Protein AF-A0A0V0GPM4-F1 (afdb_monomer_lite)

InterPro domains:
  IPR036849 Enolase-like, C-terminal domain superfamily [G3DSA:3.20.20.120] (21-96)
  IPR036849 Enolase-like, C-terminal domain superfamily [SSF51604] (41-86)

Secondary structure (DSSP, 8-state):
-HHHHHHHHHTT--HHHHH-S---S-GGGTS---PEEEEE--S-HHHHHHHHHHHHHTT-SEEEEEE--SSSHHHHHHHHHHHHHHHTTT-SEEEEEE--

Sequence (100 aa):
MAVLNAIAAGEGSSLLNVLCIHREESIENSLDVKVCALLESNGGPSEMALVATTLVREGFTAIKLKVARQADPTVDIAIIKEVRKKMVGRLSCVLMQIEV

Organism: Solanum chacoense (NCBI:txid4108)

Structure (mmCIF, N/CA/C/O backbone):
data_AF-A0A0V0GPM4-F1
#
_entry.id   AF-A0A0V0GPM4-F1
#
loop_
_atom_site.group_PDB
_atom_site.id
_atom_site.type_symbol
_atom_site.label_atom_id
_atom_site.label_al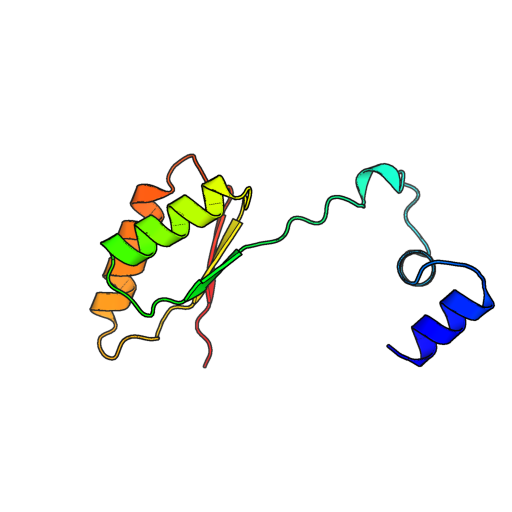t_id
_atom_site.label_comp_id
_atom_site.label_asym_id
_atom_site.label_entity_id
_atom_site.label_seq_id
_atom_site.pdbx_PDB_ins_code
_atom_site.Cartn_x
_atom_site.Cartn_y
_atom_site.Cartn_z
_atom_site.occupancy
_atom_site.B_iso_or_equiv
_atom_site.auth_seq_id
_atom_site.auth_comp_id
_atom_site.auth_asym_id
_atom_site.auth_atom_id
_atom_site.pdbx_PDB_model_num
ATOM 1 N N . MET A 1 1 ? -2.982 -9.575 23.167 1.00 89.56 1 MET A N 1
ATOM 2 C CA . MET A 1 1 ? -4.322 -9.529 22.538 1.00 89.56 1 MET A CA 1
ATOM 3 C C . MET A 1 1 ? -5.394 -10.222 23.368 1.00 89.56 1 MET A C 1
ATOM 5 O O . MET A 1 1 ? -6.294 -9.524 23.805 1.00 89.56 1 MET A O 1
ATOM 9 N N . ALA A 1 2 ? -5.303 -11.530 23.645 1.00 94.56 2 ALA A N 1
ATOM 10 C CA . ALA A 1 2 ? -6.363 -12.260 24.360 1.00 94.56 2 ALA A CA 1
ATOM 11 C C . ALA A 1 2 ? -6.733 -11.662 25.735 1.00 94.56 2 ALA A C 1
ATOM 13 O O . ALA A 1 2 ? -7.907 -11.439 26.004 1.00 94.56 2 ALA A O 1
ATOM 14 N N . VAL A 1 3 ? -5.735 -11.329 26.563 1.00 95.81 3 VAL A N 1
ATOM 15 C CA . VAL A 1 3 ? -5.954 -10.733 27.896 1.00 95.81 3 VAL A CA 1
ATOM 16 C C . VAL A 1 3 ? -6.653 -9.372 27.811 1.00 95.81 3 VAL A C 1
ATOM 18 O O . VAL A 1 3 ? -7.650 -9.158 28.484 1.00 95.81 3 VAL A O 1
ATOM 21 N N . LEU A 1 4 ? -6.180 -8.473 26.943 1.00 92.94 4 LEU A N 1
ATOM 22 C CA . LEU A 1 4 ? -6.782 -7.144 26.766 1.00 92.94 4 LEU A CA 1
ATOM 23 C C . LEU A 1 4 ? -8.233 -7.229 26.273 1.00 92.94 4 LEU A C 1
ATOM 25 O O . LEU A 1 4 ? -9.080 -6.466 26.719 1.00 92.94 4 LEU A O 1
ATOM 29 N N . ASN A 1 5 ? -8.527 -8.184 25.388 1.00 94.44 5 ASN A N 1
ATOM 30 C CA . ASN A 1 5 ? -9.889 -8.420 24.922 1.00 94.44 5 ASN A CA 1
ATOM 31 C C . ASN A 1 5 ? -10.797 -8.957 26.040 1.00 94.44 5 ASN A C 1
ATOM 33 O O . ASN A 1 5 ? -11.955 -8.565 26.126 1.00 94.44 5 ASN A O 1
ATOM 37 N N . ALA A 1 6 ? -10.273 -9.827 26.910 1.00 95.75 6 ALA A N 1
ATOM 38 C CA . ALA A 1 6 ? -11.007 -10.320 28.075 1.00 95.75 6 ALA A CA 1
ATOM 39 C C . ALA A 1 6 ? -11.293 -9.202 29.094 1.00 95.75 6 ALA A C 1
ATOM 41 O O . ALA A 1 6 ? -12.389 -9.161 29.643 1.00 95.75 6 ALA A O 1
ATOM 42 N N . ILE A 1 7 ? -10.348 -8.277 29.299 1.00 93.69 7 ILE A N 1
ATOM 43 C CA . ILE A 1 7 ? -10.542 -7.079 30.134 1.00 93.69 7 ILE A CA 1
ATOM 44 C C . ILE A 1 7 ? -11.639 -6.188 29.539 1.00 93.69 7 ILE A C 1
ATOM 46 O O . ILE A 1 7 ? -12.606 -5.887 30.229 1.00 93.69 7 ILE A O 1
ATOM 50 N N . ALA A 1 8 ? -11.548 -5.854 28.246 1.00 93.31 8 ALA A N 1
ATOM 51 C CA . ALA A 1 8 ? -12.555 -5.041 27.558 1.00 93.31 8 ALA A CA 1
ATOM 52 C C . ALA A 1 8 ? -13.962 -5.658 27.665 1.00 93.31 8 ALA A C 1
ATOM 54 O O . ALA A 1 8 ? -14.922 -4.985 28.032 1.00 93.31 8 ALA A O 1
ATOM 55 N N . ALA A 1 9 ? -14.071 -6.971 27.429 1.00 94.88 9 ALA A N 1
ATOM 56 C CA . ALA A 1 9 ? -15.328 -7.700 27.569 1.00 94.88 9 ALA A CA 1
ATOM 57 C C . ALA A 1 9 ? -15.855 -7.699 29.015 1.00 94.88 9 ALA A C 1
ATOM 59 O O . ALA A 1 9 ? -17.057 -7.541 29.219 1.00 94.88 9 ALA A O 1
ATOM 60 N N . GLY A 1 10 ? -14.972 -7.848 30.009 1.00 95.81 10 GLY A N 1
ATOM 61 C CA . GLY A 1 10 ? -15.328 -7.785 31.429 1.00 95.81 10 GLY A CA 1
ATOM 62 C C . GLY A 1 10 ? -15.815 -6.404 31.878 1.00 95.81 10 GLY A C 1
ATOM 63 O O . GLY A 1 10 ? -16.677 -6.315 32.747 1.00 95.81 10 GLY A O 1
ATOM 64 N N . GLU A 1 11 ? -15.314 -5.339 31.254 1.00 92.25 11 GLU A N 1
ATOM 65 C CA . GLU A 1 11 ? -15.709 -3.949 31.513 1.00 92.25 11 GLU A CA 1
ATOM 66 C C . GLU A 1 11 ? -16.884 -3.471 30.639 1.00 92.25 11 GLU A C 1
ATOM 68 O O . GLU A 1 11 ? -17.335 -2.335 30.779 1.00 92.25 11 GLU A O 1
ATOM 73 N N . GLY A 1 12 ? -17.385 -4.308 29.719 1.00 91.56 12 GLY A N 1
ATOM 74 C CA . GLY A 1 12 ? -18.413 -3.916 28.747 1.00 91.56 12 GLY A CA 1
ATOM 75 C C . GLY A 1 12 ? -17.953 -2.819 27.776 1.00 91.56 12 GLY A C 1
ATOM 76 O O . GLY A 1 12 ? -18.778 -2.086 27.232 1.00 91.56 12 GLY A O 1
ATOM 77 N N . SER A 1 13 ? -16.642 -2.679 27.577 1.00 88.62 13 SER A N 1
ATOM 78 C CA . SER A 1 13 ? -16.013 -1.631 26.778 1.00 88.62 13 SER A CA 1
ATOM 79 C C . SER A 1 13 ? -15.393 -2.202 25.497 1.00 88.62 13 SER A C 1
ATOM 81 O O . SER A 1 13 ? -15.231 -3.413 25.330 1.00 88.62 13 SER A O 1
ATOM 83 N N . SER A 1 14 ? -15.063 -1.333 24.538 1.00 87.75 14 SER A N 1
ATOM 84 C CA . SER A 1 14 ? -14.293 -1.757 23.365 1.00 87.75 14 SER A CA 1
ATOM 85 C C . SER A 1 14 ? -12.802 -1.847 23.703 1.00 87.75 14 SER A C 1
ATOM 87 O O . SER A 1 14 ? -12.308 -1.134 24.577 1.00 87.75 14 SER A O 1
ATOM 89 N N . LEU A 1 15 ? -12.042 -2.653 22.954 1.00 88.25 15 LEU A N 1
ATOM 90 C CA . LEU A 1 15 ? -10.584 -2.690 23.104 1.00 88.25 15 LEU A CA 1
ATOM 91 C C . LEU A 1 15 ? -9.945 -1.306 22.889 1.00 88.25 15 LEU A C 1
ATOM 93 O O . LEU A 1 15 ? -8.972 -0.980 23.561 1.00 88.25 15 LEU A O 1
ATOM 97 N N . LEU A 1 16 ? -10.494 -0.479 21.991 1.00 84.88 16 LEU A N 1
ATOM 98 C CA . LEU A 1 16 ? -10.011 0.892 21.812 1.00 84.88 16 LEU A CA 1
ATOM 99 C C . LEU A 1 16 ? -10.219 1.726 23.075 1.00 84.88 16 LEU A C 1
ATOM 101 O O . LEU A 1 16 ? -9.335 2.493 23.425 1.00 84.88 16 LEU A O 1
ATOM 105 N N . ASN A 1 17 ? -11.321 1.535 23.800 1.00 84.56 17 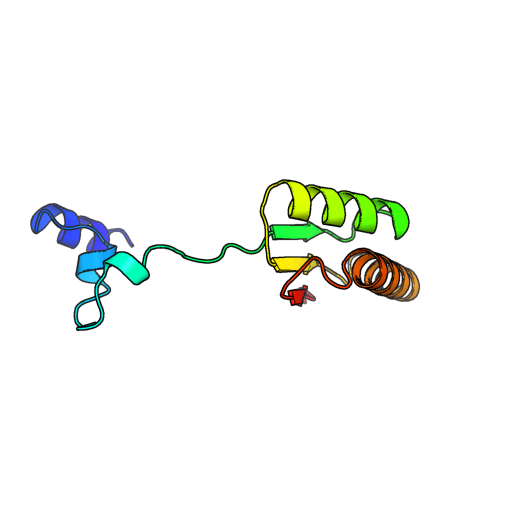ASN A N 1
ATOM 106 C CA . ASN A 1 17 ? -11.569 2.246 25.055 1.00 84.56 17 ASN A CA 1
ATOM 107 C C . ASN A 1 17 ? -10.524 1.864 26.116 1.00 84.56 17 ASN A C 1
ATOM 109 O O . ASN A 1 17 ? -10.022 2.738 26.815 1.00 84.56 17 ASN A O 1
ATOM 113 N N . VAL A 1 18 ? -10.147 0.581 26.184 1.00 86.44 18 VAL A N 1
ATOM 114 C CA . VAL A 1 18 ? -9.085 0.088 27.084 1.00 86.44 18 VAL A CA 1
ATOM 115 C C . VAL A 1 18 ? -7.708 0.641 26.697 1.00 86.44 18 VAL A C 1
ATOM 117 O O . VAL A 1 18 ? -6.878 0.904 27.562 1.00 86.44 18 VAL A O 1
ATOM 120 N N . LEU A 1 19 ? -7.440 0.828 25.401 1.00 84.69 19 LEU A N 1
ATOM 121 C CA . LEU A 1 19 ? -6.161 1.357 24.913 1.00 84.69 19 LEU A CA 1
ATOM 122 C C . LEU A 1 19 ? -6.079 2.893 24.974 1.00 84.69 19 LEU A C 1
ATOM 124 O O . LEU A 1 19 ? -4.990 3.443 25.131 1.00 84.69 19 LEU A O 1
ATOM 128 N N . CYS A 1 20 ? -7.205 3.594 24.851 1.00 76.88 20 CYS A N 1
ATOM 129 C CA . CYS A 1 20 ? -7.281 5.051 24.747 1.00 76.88 20 CYS A CA 1
ATOM 130 C C . CYS A 1 20 ? -7.742 5.702 26.061 1.00 76.88 20 CYS A C 1
ATOM 132 O O . CYS A 1 20 ? -8.718 6.445 26.085 1.00 76.88 20 CYS A O 1
ATOM 134 N N . ILE A 1 21 ? -7.003 5.467 27.149 1.00 62.91 21 ILE A N 1
ATOM 135 C CA . ILE A 1 21 ? -7.325 5.978 28.499 1.00 62.91 21 ILE A CA 1
ATOM 136 C C . ILE A 1 21 ? -7.208 7.521 28.609 1.00 62.91 21 ILE A C 1
ATOM 138 O O . ILE A 1 21 ? -7.709 8.118 29.562 1.00 62.91 21 ILE A O 1
ATOM 142 N N . HIS A 1 22 ? -6.590 8.211 27.639 1.00 56.31 22 HIS A N 1
ATOM 143 C CA . HIS A 1 22 ? -6.399 9.666 27.709 1.00 56.31 22 HIS A CA 1
ATOM 144 C C . HIS A 1 22 ? -6.343 10.352 26.336 1.00 56.31 22 HIS A C 1
ATOM 146 O O . HIS A 1 22 ? -5.276 10.541 25.752 1.00 56.31 22 HIS A O 1
ATOM 152 N N . ARG A 1 23 ? -7.498 10.769 25.814 1.00 54.62 23 ARG A N 1
ATOM 153 C CA . ARG A 1 23 ? -7.550 11.831 24.804 1.00 54.62 23 ARG A CA 1
ATOM 154 C C . ARG A 1 23 ? -8.805 12.667 25.042 1.00 54.62 23 ARG A C 1
ATOM 156 O O . ARG A 1 23 ? -9.901 12.246 24.703 1.00 54.62 23 ARG A O 1
ATOM 163 N N . GLU A 1 24 ? -8.638 13.837 25.656 1.00 52.12 24 GLU A N 1
ATOM 164 C CA . GLU A 1 24 ? -9.711 14.833 25.842 1.00 52.12 24 GLU A CA 1
ATOM 165 C C . GLU A 1 24 ? -10.193 15.438 24.505 1.00 52.12 24 GLU A C 1
ATOM 167 O O . GLU A 1 24 ? -11.180 16.166 24.456 1.00 52.12 24 GLU A O 1
ATOM 172 N N . GLU A 1 25 ? -9.542 15.098 23.389 1.00 50.88 25 GLU A N 1
ATOM 173 C CA . GLU A 1 25 ? -10.014 15.417 22.045 1.00 50.88 25 GLU A CA 1
ATOM 174 C C . GLU A 1 25 ? -11.047 14.375 21.600 1.00 50.88 25 GLU A C 1
ATOM 176 O O . GLU A 1 25 ? -10.694 13.243 21.267 1.00 50.88 25 GLU A O 1
ATOM 181 N N . SER A 1 26 ? -12.319 14.787 21.618 1.00 50.53 26 SER A N 1
ATOM 182 C CA . SER A 1 26 ? -13.486 14.178 20.961 1.00 50.53 26 SER A CA 1
ATOM 183 C C . SER A 1 26 ? -13.180 12.903 20.153 1.00 50.53 26 SER A C 1
ATOM 185 O O . SER A 1 26 ? -12.685 12.969 19.022 1.00 50.53 26 SER A O 1
ATOM 187 N N . ILE A 1 27 ? -13.535 11.744 20.715 1.00 52.81 27 ILE A N 1
ATOM 188 C CA . ILE A 1 27 ? -13.417 10.412 20.087 1.00 52.81 27 ILE A CA 1
ATOM 189 C C . ILE A 1 27 ? -14.083 10.370 18.694 1.00 52.81 27 ILE A C 1
ATOM 191 O O . ILE A 1 27 ? -13.673 9.585 17.843 1.00 52.81 27 ILE A O 1
ATOM 195 N N . GLU A 1 28 ? -15.032 11.267 18.411 1.00 51.59 28 GLU A N 1
ATOM 196 C CA . GLU A 1 28 ? -15.658 11.430 17.090 1.00 51.59 28 GLU A CA 1
ATOM 197 C C . GLU A 1 28 ? -14.657 11.682 15.945 1.00 51.59 28 GLU A C 1
ATOM 199 O O . GLU A 1 28 ? -14.914 11.260 14.821 1.00 51.59 28 GLU A O 1
ATOM 204 N N . ASN A 1 29 ? -13.483 12.266 16.220 1.00 50.66 29 ASN A N 1
ATOM 205 C CA . ASN A 1 29 ? -12.438 12.498 15.212 1.00 50.66 29 ASN A CA 1
ATOM 206 C C . ASN A 1 29 ? -11.398 11.360 15.113 1.00 50.66 29 ASN A C 1
ATOM 208 O O . ASN A 1 29 ? -10.550 11.394 14.222 1.00 50.66 29 ASN A O 1
ATOM 212 N N . SER A 1 30 ? -11.412 10.364 16.014 1.00 54.91 30 SER A N 1
ATOM 213 C CA . SER A 1 30 ? -10.354 9.335 16.103 1.00 54.91 30 SER A CA 1
ATOM 214 C C . SER A 1 30 ? -10.641 8.046 15.321 1.00 54.91 30 SER A C 1
ATOM 216 O O . SER A 1 30 ? -9.761 7.191 15.209 1.00 54.91 30 SER A O 1
ATOM 218 N N . LEU A 1 31 ? -11.841 7.908 14.746 1.00 63.16 31 LEU A N 1
ATOM 219 C CA . LEU A 1 31 ? -12.263 6.700 14.024 1.00 63.16 31 LEU A CA 1
ATOM 220 C C . LEU A 1 31 ? -11.821 6.664 12.551 1.00 63.16 31 LEU A C 1
ATOM 222 O O . LEU A 1 31 ? -11.860 5.603 11.930 1.00 63.16 31 LEU A O 1
ATOM 226 N N . ASP A 1 32 ? -11.374 7.787 11.983 1.00 73.56 32 ASP A N 1
ATOM 227 C CA . ASP A 1 32 ? -10.917 7.864 10.588 1.00 73.56 32 ASP A CA 1
ATOM 228 C C . ASP A 1 32 ? -9.442 7.442 10.464 1.00 73.56 32 ASP A C 1
ATOM 230 O O . ASP A 1 32 ? -8.540 8.238 10.188 1.00 73.56 32 ASP A O 1
ATOM 234 N N . VAL A 1 33 ? -9.177 6.156 10.710 1.00 79.38 33 VAL A N 1
ATOM 235 C CA . VAL A 1 33 ? -7.854 5.569 10.475 1.00 79.38 33 VAL A CA 1
ATOM 236 C C . VAL A 1 33 ? -7.632 5.454 8.969 1.00 79.38 33 VAL A C 1
ATOM 238 O O . VAL A 1 33 ? -8.242 4.625 8.293 1.00 79.38 33 VAL A O 1
ATOM 241 N N . LYS A 1 34 ? -6.717 6.264 8.428 1.00 83.38 34 LYS A N 1
ATOM 242 C CA . LYS A 1 34 ? -6.336 6.180 7.013 1.00 83.38 34 LYS A CA 1
ATOM 243 C C . LYS A 1 34 ? -5.611 4.869 6.727 1.00 83.38 34 LYS A C 1
ATOM 245 O O . LYS A 1 34 ? -4.487 4.650 7.178 1.00 83.38 34 LYS A O 1
ATOM 250 N N . VAL A 1 35 ? -6.250 4.014 5.935 1.00 87.56 35 VAL A N 1
ATOM 251 C CA . VAL A 1 35 ? -5.669 2.761 5.449 1.00 87.56 35 VAL A CA 1
ATOM 252 C C . VAL A 1 35 ? -4.885 3.030 4.166 1.00 87.56 35 VAL A C 1
ATOM 254 O O . VAL A 1 35 ? -5.367 3.707 3.257 1.00 87.56 35 VAL A O 1
ATOM 257 N N . CYS A 1 36 ? -3.667 2.493 4.082 1.00 91.62 36 CYS A N 1
ATOM 258 C CA . CYS A 1 36 ? -2.894 2.481 2.844 1.00 91.62 36 CYS A CA 1
ATOM 259 C C . CYS A 1 36 ? -3.126 1.171 2.083 1.00 91.62 36 CYS A C 1
ATOM 261 O O . CYS A 1 36 ? -3.165 0.097 2.684 1.00 91.62 36 CYS A O 1
ATOM 263 N N . ALA A 1 37 ? -3.258 1.254 0.761 1.00 93.69 37 ALA A N 1
ATOM 264 C CA . ALA A 1 37 ? -3.303 0.068 -0.083 1.00 93.69 37 ALA A CA 1
ATOM 265 C C . ALA A 1 37 ? -1.909 -0.545 -0.218 1.00 93.69 37 ALA A C 1
ATOM 267 O O . ALA A 1 37 ? -0.915 0.181 -0.268 1.00 93.69 37 ALA A O 1
ATOM 268 N N . LEU A 1 38 ? -1.831 -1.866 -0.351 1.00 93.69 38 LEU A N 1
ATOM 269 C CA . LEU A 1 38 ? -0.595 -2.567 -0.680 1.00 93.69 38 LEU A CA 1
ATOM 270 C C . LEU A 1 38 ? -0.562 -2.878 -2.180 1.00 93.69 38 LEU A C 1
ATOM 272 O O . LEU A 1 38 ? -1.493 -3.478 -2.705 1.00 93.69 38 LEU A O 1
ATOM 276 N N . LEU A 1 39 ? 0.522 -2.499 -2.852 1.00 93.12 39 LEU A N 1
ATOM 277 C CA . LEU A 1 39 ? 0.785 -2.813 -4.253 1.00 93.12 39 LEU A CA 1
ATOM 278 C C . LEU A 1 39 ? 2.072 -3.632 -4.354 1.00 93.12 39 LEU A C 1
ATOM 280 O O . LEU A 1 39 ? 3.124 -3.195 -3.891 1.00 93.12 39 LEU A O 1
ATOM 284 N N . GLU A 1 40 ? 1.998 -4.807 -4.966 1.00 91.31 40 GLU A N 1
ATOM 285 C CA . GLU A 1 40 ? 3.165 -5.657 -5.215 1.00 91.31 40 GLU A CA 1
ATOM 286 C C . GLU A 1 40 ? 3.757 -5.371 -6.597 1.00 91.31 40 GLU A C 1
ATOM 288 O O . GLU A 1 40 ? 3.014 -5.366 -7.574 1.00 91.31 40 GLU A O 1
ATOM 293 N N . SER A 1 41 ? 5.076 -5.156 -6.710 1.00 86.75 41 SER A N 1
ATOM 294 C CA . SER A 1 41 ? 5.753 -4.888 -7.992 1.00 86.75 41 SER A CA 1
ATOM 295 C C . SER A 1 41 ? 5.974 -6.143 -8.853 1.00 86.75 41 SER A C 1
ATOM 297 O O . SER A 1 41 ? 7.053 -6.330 -9.405 1.00 86.75 41 S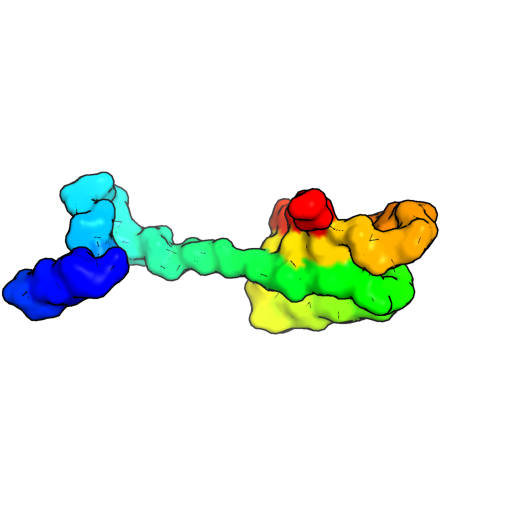ER A O 1
ATOM 299 N N . ASN A 1 42 ? 4.968 -7.012 -8.993 1.00 88.12 42 ASN A N 1
ATOM 300 C CA . ASN A 1 42 ? 5.104 -8.297 -9.700 1.00 88.12 42 ASN A CA 1
ATOM 301 C C . ASN A 1 42 ? 4.909 -8.189 -11.226 1.00 88.12 42 ASN A C 1
ATOM 303 O O . ASN A 1 42 ? 5.237 -9.128 -11.946 1.00 88.12 42 ASN A O 1
ATOM 307 N N . GLY A 1 43 ? 4.375 -7.068 -11.718 1.00 88.38 43 GLY A N 1
ATOM 308 C CA . GLY A 1 43 ? 4.101 -6.842 -13.139 1.00 88.38 43 GLY A CA 1
ATOM 309 C C . GLY A 1 43 ? 4.914 -5.702 -13.753 1.00 88.38 43 GLY A C 1
ATOM 310 O O . GLY A 1 43 ? 5.801 -5.123 -13.126 1.00 88.38 43 GLY A O 1
ATOM 311 N N . GLY A 1 44 ? 4.599 -5.359 -15.002 1.00 93.00 44 GLY A N 1
ATOM 312 C CA . GLY A 1 44 ? 5.309 -4.308 -15.742 1.00 93.00 44 GLY A CA 1
ATOM 313 C C . GLY A 1 44 ? 4.951 -2.880 -15.290 1.00 93.00 44 GLY A C 1
ATOM 314 O O . GLY A 1 44 ? 3.907 -2.668 -14.672 1.00 93.00 44 GLY A O 1
ATOM 315 N N . PRO A 1 45 ? 5.743 -1.848 -15.652 1.00 94.25 45 PRO A N 1
ATOM 316 C CA . PRO A 1 45 ? 5.505 -0.466 -15.214 1.00 94.25 45 PRO A CA 1
ATOM 317 C C . PRO A 1 45 ? 4.092 0.067 -15.495 1.00 94.25 45 PRO A C 1
ATOM 319 O O . PRO A 1 45 ? 3.459 0.655 -14.618 1.00 94.25 45 PRO A O 1
ATOM 322 N N . SER A 1 46 ? 3.570 -0.167 -16.703 1.00 94.62 46 SER A N 1
ATOM 323 C CA . SER A 1 46 ? 2.229 0.286 -17.097 1.00 94.62 46 SER A CA 1
ATOM 324 C C . SER A 1 46 ? 1.114 -0.464 -16.370 1.00 94.62 46 SER A C 1
ATOM 326 O O . SER A 1 46 ? 0.102 0.136 -16.012 1.00 94.62 46 SER A O 1
ATOM 328 N N . GLU A 1 47 ? 1.309 -1.758 -16.129 1.00 94.88 47 GLU A N 1
ATOM 329 C CA . GLU A 1 47 ? 0.370 -2.594 -15.385 1.00 94.88 47 GLU A CA 1
ATOM 330 C C . GLU A 1 47 ? 0.296 -2.140 -13.924 1.00 94.88 47 GLU A C 1
ATOM 332 O O . GLU A 1 47 ? -0.787 -1.863 -13.416 1.00 94.88 47 GLU A O 1
ATOM 337 N N . MET A 1 48 ? 1.443 -1.936 -13.274 1.00 94.50 48 MET A N 1
ATOM 338 C CA . MET A 1 48 ? 1.497 -1.460 -11.889 1.00 94.50 48 MET A CA 1
ATOM 339 C C . MET A 1 48 ? 0.883 -0.065 -11.734 1.00 94.50 48 MET A C 1
ATOM 341 O O . MET A 1 48 ? 0.179 0.201 -10.759 1.00 94.50 48 MET A O 1
ATOM 345 N N . ALA A 1 49 ? 1.067 0.824 -12.716 1.00 93.69 49 ALA A N 1
ATOM 346 C CA . ALA A 1 49 ? 0.404 2.126 -12.730 1.00 93.69 49 ALA A CA 1
ATOM 347 C C . ALA A 1 49 ? -1.127 2.017 -12.889 1.00 93.69 49 ALA A C 1
ATOM 349 O O . ALA A 1 49 ? -1.871 2.820 -12.312 1.00 93.69 49 ALA A O 1
ATOM 350 N N . LEU A 1 50 ? -1.615 1.028 -13.644 1.00 94.81 50 LEU A N 1
ATOM 351 C CA . LEU A 1 50 ? -3.046 0.755 -13.793 1.00 94.81 50 LEU A CA 1
ATOM 352 C C . LEU A 1 50 ? -3.650 0.204 -12.495 1.00 94.81 50 LEU A C 1
ATOM 354 O O . LEU A 1 50 ? -4.695 0.693 -12.059 1.00 94.81 50 LEU A O 1
ATOM 358 N N . VAL A 1 51 ? -2.976 -0.747 -11.844 1.00 95.56 51 VAL A N 1
ATOM 359 C CA . VAL A 1 51 ? -3.400 -1.275 -10.537 1.00 95.56 51 VAL A CA 1
ATOM 360 C C . VAL A 1 51 ? -3.428 -0.150 -9.502 1.00 95.56 51 VAL A C 1
ATOM 362 O O . VAL A 1 51 ? -4.450 0.053 -8.854 1.00 95.56 51 VAL A O 1
ATOM 365 N N . ALA A 1 52 ? -2.379 0.674 -9.427 1.00 93.88 52 ALA A N 1
ATOM 366 C CA . ALA A 1 52 ? -2.355 1.846 -8.550 1.00 93.88 52 ALA A CA 1
ATOM 367 C C . ALA A 1 52 ? -3.530 2.807 -8.814 1.00 93.88 52 ALA A C 1
ATOM 369 O O . ALA A 1 52 ? -4.139 3.325 -7.881 1.00 93.88 52 ALA A O 1
ATOM 370 N N . THR A 1 53 ? -3.900 3.012 -10.084 1.00 93.81 53 THR A N 1
ATOM 371 C CA . THR A 1 53 ? -5.042 3.870 -10.451 1.00 93.81 53 THR A CA 1
ATOM 372 C C . THR A 1 53 ? -6.358 3.272 -9.961 1.00 93.81 53 THR A C 1
ATOM 374 O O . THR A 1 53 ? -7.262 4.003 -9.558 1.00 93.81 53 THR A O 1
ATOM 377 N N . THR A 1 54 ? -6.467 1.947 -10.001 1.00 95.19 54 THR A N 1
ATOM 378 C CA . THR A 1 54 ? -7.641 1.211 -9.527 1.00 95.19 54 THR A CA 1
ATOM 379 C C . THR A 1 54 ? -7.780 1.340 -8.012 1.00 95.19 54 THR A C 1
ATOM 381 O O . THR A 1 54 ? -8.841 1.743 -7.553 1.00 95.19 54 THR A O 1
ATOM 384 N N . LEU A 1 55 ? -6.690 1.173 -7.257 1.00 94.56 55 LEU A N 1
ATOM 385 C CA . LEU A 1 55 ? -6.676 1.368 -5.801 1.00 94.56 55 LEU A CA 1
ATOM 386 C C . LEU A 1 55 ? -7.104 2.794 -5.403 1.00 94.56 55 LEU A C 1
ATOM 388 O O . LEU A 1 55 ? -7.900 2.983 -4.487 1.00 94.56 55 LEU A O 1
ATOM 392 N N . VAL A 1 56 ? -6.660 3.822 -6.133 1.00 92.19 56 VAL A N 1
ATOM 393 C CA . VAL A 1 56 ? -7.144 5.198 -5.902 1.00 92.19 56 VAL A CA 1
ATOM 394 C C . VAL A 1 56 ? -8.651 5.313 -6.135 1.00 92.19 56 VAL A C 1
ATOM 396 O O . VAL A 1 56 ? -9.352 5.958 -5.359 1.00 92.19 56 VAL A O 1
ATOM 399 N N . ARG A 1 57 ? -9.170 4.691 -7.201 1.00 92.50 57 ARG A N 1
ATOM 400 C CA . ARG A 1 57 ? -10.611 4.694 -7.501 1.00 92.50 57 ARG A CA 1
ATOM 401 C C . ARG A 1 57 ? -11.438 3.953 -6.452 1.00 92.50 57 ARG A C 1
ATOM 403 O O . ARG A 1 57 ? -12.598 4.303 -6.274 1.00 92.50 57 ARG A O 1
ATOM 410 N N . GLU A 1 58 ? -10.856 2.969 -5.776 1.00 93.62 58 GLU A N 1
ATOM 411 C CA . GLU A 1 58 ? -11.472 2.251 -4.654 1.00 93.62 58 GLU A CA 1
ATOM 412 C C . GLU A 1 58 ? -11.512 3.082 -3.360 1.00 93.62 58 GLU A C 1
ATOM 414 O O . GLU A 1 58 ? -12.180 2.697 -2.405 1.00 93.62 58 GLU A O 1
ATOM 419 N N . GLY A 1 59 ? -10.851 4.245 -3.335 1.00 91.56 59 GLY A N 1
ATOM 420 C CA . GLY A 1 59 ? -10.888 5.190 -2.217 1.00 91.56 59 GLY A CA 1
ATOM 421 C C . GLY A 1 59 ? -9.614 5.225 -1.377 1.00 91.56 59 GLY A C 1
ATOM 422 O O . GLY A 1 59 ? -9.554 5.966 -0.395 1.00 91.56 59 GLY A O 1
ATOM 423 N N . PHE A 1 60 ? -8.571 4.479 -1.752 1.00 92.31 60 PHE A N 1
ATOM 424 C CA . PHE A 1 60 ? -7.295 4.549 -1.049 1.00 92.31 60 PHE A CA 1
ATOM 425 C C . PHE A 1 60 ? -6.574 5.866 -1.345 1.00 92.31 60 PHE A C 1
ATOM 427 O O . PHE A 1 60 ? -6.262 6.194 -2.489 1.00 92.31 60 PHE A O 1
ATOM 434 N N . THR A 1 61 ? -6.246 6.608 -0.288 1.00 90.19 61 THR A N 1
ATOM 435 C CA . THR A 1 61 ? -5.535 7.894 -0.389 1.00 90.19 61 THR A CA 1
ATOM 436 C C . THR A 1 61 ? -4.014 7.751 -0.325 1.00 90.19 61 THR A C 1
ATOM 438 O O . THR A 1 61 ? -3.293 8.703 -0.620 1.00 90.19 61 THR A O 1
ATOM 441 N N . ALA A 1 62 ? -3.527 6.568 0.057 1.00 91.31 62 ALA A N 1
ATOM 442 C CA . ALA A 1 62 ? -2.117 6.230 0.198 1.00 91.31 62 ALA A CA 1
ATOM 443 C C . ALA A 1 62 ? -1.846 4.833 -0.371 1.00 91.31 62 ALA A C 1
ATOM 445 O O . ALA A 1 62 ? -2.633 3.912 -0.143 1.00 91.31 62 ALA A O 1
ATOM 446 N N . ILE A 1 63 ? -0.719 4.659 -1.064 1.00 92.88 63 ILE A N 1
ATOM 447 C CA . ILE A 1 63 ? -0.291 3.357 -1.601 1.00 92.88 63 ILE A CA 1
ATOM 448 C C . ILE A 1 63 ? 1.110 3.024 -1.093 1.00 92.88 63 ILE A C 1
ATOM 450 O O . ILE A 1 63 ? 2.023 3.844 -1.171 1.00 92.88 63 ILE A O 1
ATOM 454 N N . LYS A 1 64 ? 1.281 1.796 -0.614 1.00 93.12 64 LYS A N 1
ATOM 455 C CA . LYS A 1 64 ? 2.551 1.172 -0.266 1.00 93.12 64 LYS A CA 1
ATOM 456 C C . LYS A 1 64 ? 2.970 0.236 -1.395 1.00 93.12 64 LYS A C 1
ATOM 458 O O . LYS A 1 64 ? 2.397 -0.836 -1.554 1.00 93.12 64 LYS A O 1
ATOM 463 N N . LEU A 1 65 ? 3.973 0.637 -2.165 1.00 92.94 65 LEU A N 1
ATOM 464 C CA . LEU A 1 65 ? 4.561 -0.173 -3.226 1.00 92.94 65 LEU A CA 1
ATOM 465 C C . LEU A 1 65 ? 5.689 -1.036 -2.642 1.00 92.94 65 LEU A C 1
ATOM 467 O O . LEU A 1 65 ? 6.709 -0.508 -2.189 1.00 92.94 65 LEU A O 1
ATOM 471 N N . LYS A 1 66 ? 5.509 -2.360 -2.653 1.00 91.19 66 LYS A N 1
ATOM 472 C CA . LYS A 1 66 ? 6.603 -3.314 -2.439 1.00 91.19 66 LYS A CA 1
ATOM 473 C C . LYS A 1 66 ? 7.477 -3.302 -3.683 1.00 91.19 66 LYS A C 1
ATOM 475 O O . LYS A 1 66 ? 6.962 -3.544 -4.766 1.00 91.19 66 LYS A O 1
ATOM 480 N N . VAL A 1 67 ? 8.756 -3.003 -3.507 1.00 89.00 67 VAL A N 1
ATOM 481 C CA . VAL A 1 67 ? 9.776 -2.963 -4.567 1.00 89.00 67 VAL A CA 1
ATOM 482 C C . VAL A 1 67 ? 10.844 -4.026 -4.295 1.00 89.00 67 VAL A C 1
ATOM 484 O O . VAL A 1 67 ? 10.748 -4.743 -3.298 1.00 89.00 67 VAL A O 1
ATOM 487 N N . ALA A 1 68 ? 11.859 -4.113 -5.159 1.00 87.81 68 ALA A N 1
ATOM 488 C CA . ALA A 1 68 ? 12.915 -5.128 -5.097 1.00 87.81 68 ALA A CA 1
ATOM 489 C C . ALA A 1 68 ? 12.361 -6.556 -5.259 1.00 87.81 68 ALA A C 1
ATOM 491 O O . ALA A 1 68 ? 12.810 -7.500 -4.611 1.00 87.81 68 ALA A O 1
ATOM 492 N N . ARG A 1 69 ? 11.340 -6.704 -6.113 1.00 84.81 69 ARG A N 1
ATOM 493 C CA . ARG A 1 69 ? 10.778 -8.009 -6.505 1.00 84.81 69 ARG A CA 1
ATOM 494 C C . ARG A 1 69 ? 11.311 -8.491 -7.844 1.00 84.81 69 ARG A C 1
ATOM 496 O O . ARG A 1 69 ? 11.164 -9.667 -8.162 1.00 84.81 69 ARG A O 1
ATOM 503 N N . GLN A 1 70 ? 11.914 -7.595 -8.618 1.00 85.44 70 GLN A N 1
ATOM 504 C CA . GLN A 1 70 ? 12.419 -7.907 -9.941 1.00 85.44 70 GLN A CA 1
ATOM 505 C C . GLN A 1 70 ? 13.872 -8.369 -9.858 1.00 85.44 70 GLN A C 1
ATOM 507 O O . GLN A 1 70 ? 14.646 -7.904 -9.024 1.00 85.44 70 GLN A O 1
ATOM 512 N N . ALA A 1 71 ? 14.251 -9.287 -10.750 1.00 86.94 71 ALA A N 1
ATOM 513 C CA . ALA A 1 71 ? 15.634 -9.752 -10.849 1.00 86.94 71 ALA A CA 1
ATOM 514 C C . ALA A 1 71 ? 16.589 -8.622 -11.279 1.00 86.94 71 ALA A C 1
ATOM 516 O O . ALA A 1 71 ? 17.747 -8.598 -10.868 1.00 86.94 71 ALA A O 1
ATOM 517 N N . ASP A 1 72 ? 16.089 -7.685 -12.090 1.00 89.69 72 ASP A N 1
ATOM 518 C CA . ASP A 1 72 ? 16.808 -6.486 -12.506 1.00 89.69 72 ASP A CA 1
ATOM 519 C C . ASP A 1 72 ? 16.245 -5.240 -11.786 1.00 89.69 72 ASP A C 1
ATOM 521 O O . ASP A 1 72 ? 15.088 -4.864 -12.021 1.00 89.69 72 ASP A O 1
ATOM 525 N N . PRO A 1 73 ? 17.055 -4.543 -10.963 1.00 90.12 73 PRO A N 1
ATOM 526 C CA . PRO A 1 73 ? 16.660 -3.307 -10.286 1.00 90.12 73 PRO A CA 1
ATOM 527 C C . PRO A 1 73 ? 16.181 -2.190 -11.223 1.00 90.12 73 PRO A C 1
ATOM 529 O O . PRO A 1 73 ? 15.425 -1.311 -10.798 1.00 90.12 73 PRO A O 1
ATOM 532 N N . THR A 1 74 ? 16.600 -2.183 -12.494 1.00 92.88 74 THR A N 1
ATOM 533 C CA . THR A 1 74 ? 16.137 -1.174 -13.459 1.00 92.88 74 THR A CA 1
ATOM 534 C C . THR A 1 74 ? 14.637 -1.289 -13.733 1.00 92.88 74 THR A C 1
ATOM 536 O O . THR A 1 74 ? 13.975 -0.269 -13.959 1.00 92.88 74 THR A O 1
ATOM 539 N N . VAL A 1 75 ? 14.079 -2.498 -13.624 1.00 91.44 75 VAL A N 1
ATOM 540 C CA . VAL A 1 75 ? 12.646 -2.760 -13.793 1.00 91.44 75 VAL A CA 1
ATOM 541 C C . VAL A 1 75 ? 11.863 -2.177 -12.622 1.00 91.44 75 VAL A C 1
ATOM 543 O O . VAL A 1 75 ? 10.899 -1.445 -12.846 1.00 91.44 75 VAL A O 1
ATOM 546 N N . ASP A 1 76 ? 12.311 -2.400 -11.382 1.00 90.56 76 ASP A N 1
ATOM 547 C CA . ASP A 1 76 ? 11.711 -1.764 -10.203 1.00 90.56 76 ASP A CA 1
ATOM 548 C C . ASP A 1 76 ? 11.752 -0.231 -10.336 1.00 90.56 76 ASP A C 1
ATOM 550 O O . ASP A 1 76 ? 10.734 0.434 -10.147 1.00 90.56 76 ASP A O 1
ATOM 554 N N . ILE A 1 77 ? 12.881 0.352 -10.760 1.00 91.81 77 ILE A N 1
ATOM 555 C CA . ILE A 1 77 ? 12.994 1.805 -10.994 1.00 91.81 77 ILE A CA 1
ATOM 556 C C . ILE A 1 77 ? 11.975 2.288 -12.037 1.00 91.81 77 ILE A C 1
ATOM 558 O O . ILE A 1 77 ? 11.360 3.345 -11.854 1.00 91.81 77 ILE A O 1
ATOM 562 N N . ALA A 1 78 ? 11.786 1.544 -13.130 1.00 94.81 78 ALA A N 1
ATOM 563 C CA . ALA A 1 78 ? 10.809 1.885 -14.160 1.00 94.81 78 ALA A CA 1
ATOM 564 C C . ALA A 1 78 ? 9.371 1.845 -13.616 1.00 94.81 78 ALA A C 1
ATOM 566 O O . ALA A 1 78 ? 8.605 2.782 -13.854 1.00 94.81 78 ALA A O 1
ATOM 567 N N . ILE A 1 79 ? 9.032 0.821 -12.824 1.00 93.50 79 ILE A N 1
ATOM 568 C CA . ILE A 1 79 ? 7.737 0.692 -12.138 1.00 93.50 79 ILE A CA 1
ATOM 569 C C . ILE A 1 79 ? 7.490 1.899 -11.232 1.00 93.50 79 ILE A C 1
ATOM 571 O O . ILE A 1 79 ? 6.451 2.550 -11.326 1.00 93.50 79 ILE A O 1
ATOM 575 N N . ILE A 1 80 ? 8.469 2.247 -10.397 1.00 92.25 80 ILE A N 1
ATOM 576 C CA . ILE A 1 80 ? 8.389 3.375 -9.464 1.00 92.25 80 ILE A CA 1
ATOM 577 C C . ILE A 1 80 ? 8.097 4.680 -10.209 1.00 92.25 80 ILE A C 1
ATOM 579 O O . ILE A 1 80 ? 7.213 5.447 -9.815 1.00 92.25 80 ILE A O 1
ATOM 583 N N . LYS A 1 81 ? 8.851 4.948 -11.283 1.00 93.12 81 LYS A N 1
ATOM 584 C CA . LYS A 1 81 ? 8.704 6.170 -12.080 1.00 93.12 81 LYS A CA 1
ATOM 585 C C . LYS A 1 81 ? 7.323 6.254 -12.714 1.00 93.12 81 LYS A C 1
ATOM 587 O O . LYS A 1 81 ? 6.691 7.307 -12.632 1.00 93.12 81 LYS A O 1
ATOM 592 N N . GLU A 1 82 ? 6.854 5.165 -13.313 1.00 94.75 82 GLU A N 1
ATOM 593 C CA . GLU A 1 82 ? 5.578 5.159 -14.026 1.00 94.75 82 GLU A CA 1
ATOM 594 C C . GLU A 1 82 ? 4.389 5.270 -13.066 1.00 94.75 82 GLU A C 1
ATOM 596 O O . GLU A 1 82 ? 3.496 6.093 -13.284 1.00 94.75 82 GLU A O 1
ATOM 601 N N . VAL A 1 83 ? 4.418 4.543 -11.943 1.00 92.62 83 VAL A N 1
ATOM 602 C CA . VAL A 1 83 ? 3.411 4.671 -10.881 1.00 92.62 83 VAL A CA 1
ATOM 603 C C . VAL A 1 83 ? 3.384 6.108 -10.363 1.00 92.62 83 VAL A C 1
ATOM 605 O O . VAL A 1 83 ? 2.334 6.747 -10.385 1.00 92.62 83 VAL A O 1
ATOM 608 N N . ARG A 1 84 ? 4.531 6.681 -9.975 1.00 90.69 84 ARG A N 1
ATOM 609 C CA . ARG A 1 84 ? 4.578 8.054 -9.448 1.00 90.69 84 ARG A CA 1
ATOM 610 C C . ARG A 1 84 ? 4.059 9.076 -10.456 1.00 90.69 84 ARG A C 1
ATOM 612 O O . ARG A 1 84 ? 3.291 9.952 -10.072 1.00 90.69 84 ARG A O 1
ATOM 619 N N . LYS A 1 85 ? 4.434 8.946 -11.733 1.00 91.06 85 LYS A N 1
ATOM 620 C CA . LYS A 1 85 ? 3.963 9.811 -12.825 1.00 91.06 85 LYS A CA 1
ATOM 621 C C . LYS A 1 85 ? 2.443 9.761 -12.971 1.00 91.06 85 LYS A C 1
ATOM 623 O O . LYS A 1 85 ? 1.813 10.800 -13.146 1.00 91.06 85 LYS A O 1
ATOM 628 N N . LYS A 1 86 ? 1.846 8.572 -12.883 1.00 89.94 86 LYS A N 1
ATOM 629 C CA . LYS A 1 86 ? 0.398 8.389 -13.038 1.00 89.94 86 LYS A CA 1
ATOM 630 C C . LYS A 1 86 ? -0.406 8.893 -11.832 1.00 89.94 86 LYS A C 1
ATOM 632 O O . LYS A 1 86 ? -1.558 9.284 -12.002 1.00 89.94 86 LYS A O 1
ATOM 637 N N . MET A 1 87 ? 0.197 8.905 -10.642 1.00 85.75 87 MET A N 1
ATOM 638 C CA . MET A 1 87 ? -0.463 9.288 -9.386 1.00 85.75 87 MET A CA 1
ATOM 639 C C . MET A 1 87 ? -0.320 10.769 -9.003 1.00 8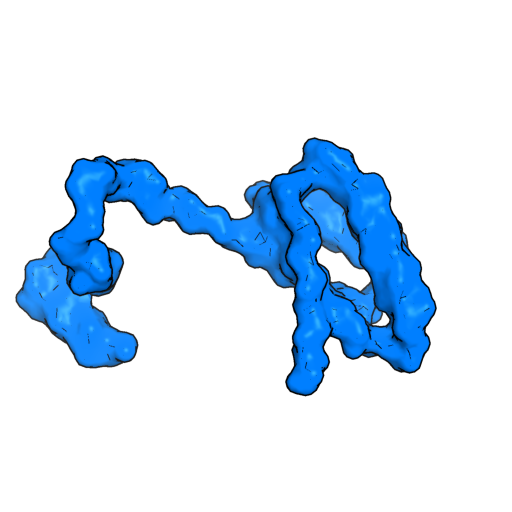5.75 87 MET A C 1
ATOM 641 O O . MET A 1 87 ? -0.863 11.177 -7.973 1.00 85.75 87 MET A O 1
ATOM 645 N N . VAL A 1 88 ? 0.397 11.587 -9.785 1.00 77.50 88 VAL A N 1
ATOM 646 C CA . VAL A 1 88 ? 0.580 13.020 -9.485 1.00 77.50 88 VAL A CA 1
ATOM 647 C C . VAL A 1 88 ? -0.783 13.702 -9.299 1.00 77.50 88 VAL A C 1
ATOM 649 O O . VAL A 1 88 ? -1.636 13.656 -10.183 1.00 77.50 88 VAL A O 1
ATOM 652 N N . GLY A 1 89 ? -0.990 14.315 -8.128 1.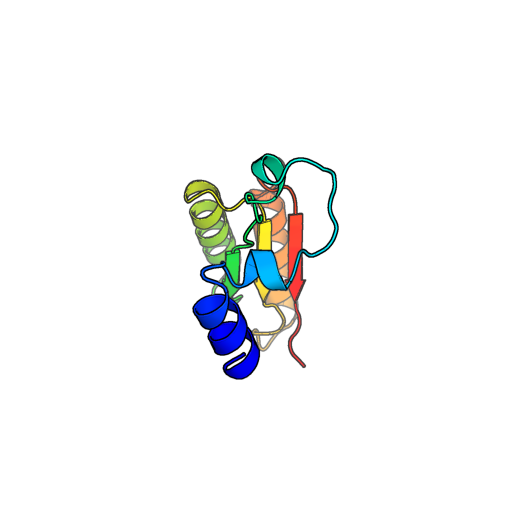00 73.12 89 GLY A N 1
ATOM 653 C CA . GLY A 1 89 ? -2.230 15.015 -7.766 1.00 73.12 89 GLY A CA 1
ATOM 654 C C . GLY A 1 89 ? -3.403 14.119 -7.345 1.00 73.12 89 GLY A C 1
ATOM 655 O O . GLY A 1 89 ? -4.487 14.643 -7.111 1.00 73.12 89 GLY A O 1
ATOM 656 N N . ARG A 1 90 ? -3.215 12.792 -7.256 1.00 75.56 90 ARG A N 1
ATOM 657 C CA . ARG A 1 90 ? -4.277 11.821 -6.912 1.00 75.56 90 ARG A CA 1
ATOM 658 C C . ARG A 1 90 ? -4.065 11.073 -5.594 1.00 75.56 90 ARG A C 1
ATOM 660 O O . ARG A 1 90 ? -5.024 10.538 -5.054 1.00 75.56 90 ARG A O 1
ATOM 667 N N . LEU A 1 91 ? -2.834 11.030 -5.086 1.00 73.88 91 LEU A N 1
ATOM 668 C CA . LEU A 1 91 ? -2.479 10.414 -3.804 1.00 73.88 91 LEU A CA 1
ATOM 669 C C . LEU A 1 91 ? -1.850 11.450 -2.879 1.00 73.88 91 LEU A C 1
ATOM 671 O O . LEU A 1 91 ? -1.104 12.316 -3.341 1.00 73.88 91 LEU A O 1
ATOM 675 N N . SER A 1 92 ? -2.091 11.314 -1.574 1.00 64.94 92 SER A N 1
ATOM 676 C CA . SER A 1 92 ? -1.360 12.091 -0.569 1.00 64.94 92 SER 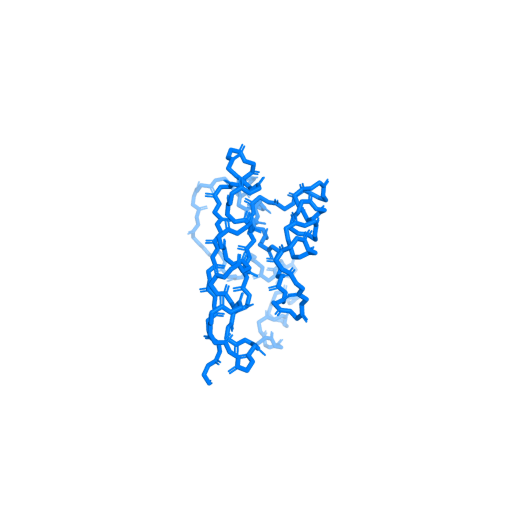A CA 1
ATOM 677 C C . SER A 1 92 ? 0.065 11.562 -0.384 1.00 64.94 92 SER A C 1
ATOM 679 O O . SER A 1 92 ? 0.975 12.345 -0.115 1.00 64.94 92 SER A O 1
ATOM 681 N N . CYS A 1 93 ? 0.293 10.255 -0.580 1.00 64.12 93 CYS A N 1
ATOM 682 C CA . CYS A 1 93 ? 1.626 9.658 -0.533 1.00 64.12 93 CYS A CA 1
ATOM 683 C C . CYS A 1 93 ? 1.745 8.328 -1.306 1.00 64.12 93 CYS A C 1
ATOM 685 O O . CYS A 1 93 ? 0.794 7.550 -1.422 1.00 64.12 93 CYS A O 1
ATOM 687 N N . VAL A 1 94 ? 2.958 8.054 -1.801 1.00 72.88 94 VAL A N 1
ATOM 688 C CA . VAL A 1 94 ? 3.396 6.725 -2.254 1.00 72.88 94 VAL A CA 1
ATOM 689 C C . VAL A 1 94 ? 4.571 6.318 -1.371 1.00 72.88 94 VAL A C 1
ATOM 691 O O . VAL A 1 94 ? 5.635 6.934 -1.432 1.00 72.88 94 VAL A O 1
ATOM 694 N N . LEU A 1 95 ? 4.362 5.317 -0.520 1.00 76.19 95 LEU A N 1
ATOM 695 C CA . LEU A 1 95 ? 5.377 4.747 0.363 1.00 76.19 95 LEU A CA 1
ATOM 696 C C . LEU A 1 95 ? 6.054 3.575 -0.343 1.00 76.19 95 LEU A C 1
ATOM 698 O O . LEU A 1 95 ? 5.392 2.763 -0.984 1.00 76.19 95 LEU A O 1
ATOM 702 N N . MET A 1 96 ? 7.370 3.473 -0.214 1.00 78.12 96 MET A N 1
ATOM 703 C CA . MET A 1 96 ? 8.159 2.422 -0.851 1.00 78.12 96 MET A CA 1
ATOM 704 C C . MET A 1 96 ? 8.701 1.507 0.236 1.00 78.12 96 MET A C 1
ATOM 706 O O . MET A 1 96 ? 9.313 1.996 1.184 1.00 78.12 96 MET A O 1
ATOM 710 N N . GLN A 1 97 ? 8.470 0.200 0.117 1.00 76.44 97 GLN A N 1
ATOM 711 C CA . GLN A 1 97 ? 9.018 -0.777 1.054 1.00 76.44 97 GLN A CA 1
ATOM 712 C C . GLN A 1 97 ? 9.872 -1.806 0.319 1.00 76.44 97 GLN A C 1
ATOM 714 O O . GLN A 1 97 ? 9.387 -2.497 -0.576 1.00 76.44 97 GLN A O 1
ATOM 719 N N . ILE A 1 98 ? 11.122 -1.922 0.759 1.00 71.50 98 ILE A N 1
ATOM 720 C CA . ILE A 1 98 ? 12.006 -3.051 0.475 1.00 71.50 98 ILE A CA 1
ATOM 721 C C . ILE A 1 98 ? 11.867 -4.002 1.669 1.00 71.50 98 ILE A C 1
ATOM 723 O O . ILE A 1 98 ? 12.032 -3.572 2.809 1.00 71.50 98 ILE A O 1
ATOM 727 N N . GLU A 1 99 ? 11.504 -5.259 1.428 1.00 60.78 99 GLU A N 1
ATOM 728 C CA . GLU A 1 99 ? 11.621 -6.320 2.438 1.00 60.78 99 GLU A CA 1
ATOM 729 C C . GLU A 1 99 ? 12.973 -7.003 2.210 1.00 60.78 99 GLU A C 1
ATOM 731 O O . GLU A 1 99 ? 13.212 -7.503 1.112 1.00 60.78 99 GLU A O 1
ATOM 736 N N . VAL A 1 100 ? 13.857 -6.935 3.213 1.00 53.94 100 VAL A N 1
ATOM 737 C CA . VAL A 1 100 ? 15.160 -7.624 3.247 1.00 53.94 100 VAL A CA 1
ATOM 738 C C . VAL A 1 100 ? 14.981 -8.995 3.880 1.00 53.94 100 VAL A C 1
ATOM 740 O O . VAL A 1 100 ? 14.243 -9.059 4.891 1.00 53.94 100 VAL A O 1
#

Radius of gyration: 19.09 Å; chains: 1; bounding box: 35×28×49 Å

Foldseek 3Di:
DVVLCVVCVVVVHDSVCVVPVDDPPDCVPVPPDQDEAEQELPDFLVVSLVVLVVCLVVPHQEYEYEAPPDPDNVRSVSNVVSNCVSCVPRHPYYHYDYDD

pLDDT: mean 84.22, std 13.28, range [50.53, 95.81]